Protein AF-A0A2A9ETJ7-F1 (afdb_monomer_lite)

InterPro domains:
  IPR025338 Protein of unknown function DUF4244 [PF14029] (43-90)

Radius of gyration: 30.04 Å; chains: 1; bounding box: 54×40×81 Å

Structure (mmCIF, N/CA/C/O backbone):
data_AF-A0A2A9ETJ7-F1
#
_entry.id   AF-A0A2A9ETJ7-F1
#
loop_
_atom_site.group_PDB
_atom_site.id
_atom_site.type_symbol
_atom_site.label_atom_id
_atom_site.label_alt_id
_atom_site.label_comp_id
_atom_site.label_asym_id
_atom_site.label_entity_id
_atom_site.label_seq_id
_atom_site.pdbx_PDB_ins_code
_atom_site.Cartn_x
_atom_site.Cartn_y
_atom_site.Cartn_z
_atom_site.occupancy
_atom_site.B_iso_or_equiv
_atom_site.auth_seq_id
_atom_site.auth_comp_id
_atom_site.auth_asym_id
_atom_site.auth_atom_id
_atom_site.pdbx_PDB_model_num
ATOM 1 N N . MET A 1 1 ? 40.880 22.667 0.468 1.00 48.41 1 MET A N 1
ATOM 2 C CA . MET A 1 1 ? 39.931 23.781 0.255 1.00 48.41 1 MET A CA 1
ATOM 3 C C . MET A 1 1 ? 39.432 23.692 -1.179 1.00 48.41 1 MET A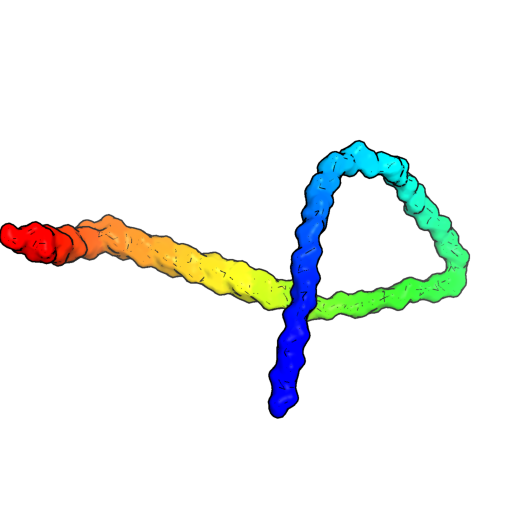 C 1
ATOM 5 O O . MET A 1 1 ? 40.178 24.054 -2.076 1.00 48.41 1 MET A O 1
ATOM 9 N N . HIS A 1 2 ? 38.245 23.125 -1.413 1.00 38.28 2 HIS A N 1
ATOM 10 C CA . HIS A 1 2 ? 37.628 23.085 -2.744 1.00 38.28 2 HIS A CA 1
ATOM 11 C C . HIS A 1 2 ? 36.512 24.125 -2.811 1.00 38.28 2 HIS A C 1
ATOM 13 O O . HIS A 1 2 ? 35.617 24.133 -1.968 1.00 38.28 2 HIS A O 1
ATOM 19 N N . THR A 1 3 ? 36.607 25.008 -3.801 1.00 47.56 3 THR A N 1
ATOM 20 C CA . THR A 1 3 ? 35.669 26.100 -4.063 1.00 47.56 3 THR A CA 1
ATOM 21 C C . THR A 1 3 ? 34.625 25.612 -5.063 1.00 47.56 3 THR A C 1
ATOM 23 O O . THR A 1 3 ? 34.964 25.282 -6.197 1.00 47.56 3 THR A O 1
ATOM 26 N N . ILE A 1 4 ? 33.358 25.553 -4.652 1.00 54.84 4 ILE A N 1
ATOM 27 C CA . ILE A 1 4 ? 32.231 25.254 -5.543 1.00 54.84 4 ILE A CA 1
ATOM 28 C C . ILE A 1 4 ? 31.815 26.566 -6.219 1.00 54.84 4 ILE A C 1
ATOM 30 O O . ILE A 1 4 ? 31.321 27.480 -5.562 1.00 54.84 4 ILE A O 1
ATOM 34 N N . THR A 1 5 ? 32.046 26.668 -7.528 1.00 59.50 5 THR A N 1
ATOM 35 C CA . THR A 1 5 ? 31.530 27.757 -8.372 1.00 59.50 5 THR A CA 1
ATOM 36 C C . THR A 1 5 ? 30.081 27.446 -8.739 1.00 59.50 5 THR A C 1
ATOM 38 O O . THR A 1 5 ? 29.812 26.463 -9.427 1.00 59.50 5 THR A O 1
ATOM 41 N N . ALA A 1 6 ? 29.144 28.269 -8.267 1.00 54.75 6 ALA A N 1
ATOM 42 C CA . ALA A 1 6 ? 27.739 28.199 -8.650 1.00 54.75 6 ALA A CA 1
ATOM 43 C C . ALA A 1 6 ? 27.576 28.708 -10.090 1.00 54.75 6 ALA A C 1
ATOM 45 O O . ALA A 1 6 ? 27.692 29.906 -10.353 1.00 54.75 6 ALA A O 1
ATOM 46 N N . ALA A 1 7 ? 27.330 27.788 -11.025 1.00 54.12 7 ALA A N 1
ATOM 47 C CA . ALA A 1 7 ? 26.924 28.134 -12.378 1.00 54.12 7 ALA A CA 1
ATOM 48 C C . ALA A 1 7 ? 25.537 28.788 -12.330 1.00 54.12 7 ALA A C 1
ATOM 50 O O . ALA A 1 7 ? 24.571 28.236 -11.802 1.00 54.12 7 ALA A O 1
ATOM 51 N N . ARG A 1 8 ? 25.487 30.010 -12.851 1.00 60.12 8 ARG A N 1
ATOM 52 C CA . ARG A 1 8 ? 24.305 30.844 -13.027 1.00 60.12 8 ARG A CA 1
ATOM 53 C C . ARG A 1 8 ? 23.230 30.093 -13.826 1.00 60.12 8 ARG A C 1
ATOM 55 O O . ARG A 1 8 ? 23.499 29.617 -14.922 1.00 60.12 8 ARG A O 1
ATOM 62 N N . LEU A 1 9 ? 22.024 30.005 -13.266 1.00 52.66 9 LEU A N 1
ATOM 63 C CA . LEU A 1 9 ? 20.830 29.502 -13.941 1.00 52.66 9 LEU A CA 1
ATOM 64 C C . LEU A 1 9 ? 20.216 30.648 -14.754 1.00 52.66 9 LEU A C 1
ATOM 66 O O . LEU A 1 9 ? 19.621 31.554 -14.170 1.00 52.66 9 LEU A O 1
ATOM 70 N N . ASP A 1 10 ? 20.357 30.618 -16.077 1.00 60.25 10 ASP A N 1
ATOM 71 C CA . ASP A 1 10 ? 19.565 31.484 -16.951 1.00 60.25 10 ASP A CA 1
ATOM 72 C C . ASP A 1 10 ? 18.241 30.765 -17.297 1.00 60.25 10 ASP A C 1
ATOM 74 O O . ASP A 1 10 ? 18.264 29.604 -17.717 1.00 60.25 10 ASP A O 1
ATOM 78 N N . PRO A 1 11 ? 17.068 31.398 -17.103 1.00 58.53 11 PRO A N 1
ATOM 79 C CA . PRO A 1 11 ? 15.788 30.804 -17.468 1.00 58.53 11 PRO A CA 1
ATOM 80 C C . PRO A 1 11 ? 15.620 30.770 -18.994 1.00 58.53 11 PRO A C 1
ATOM 82 O O . PRO A 1 11 ? 15.699 31.798 -19.666 1.00 58.53 11 PRO A O 1
ATOM 85 N N . HIS A 1 12 ? 15.356 29.578 -19.534 1.00 46.72 12 HIS A N 1
ATOM 86 C CA . HIS A 1 12 ? 15.037 29.368 -20.946 1.00 46.72 12 HIS A CA 1
ATOM 87 C C . HIS A 1 12 ? 13.646 29.956 -21.262 1.00 46.72 12 HIS A C 1
ATOM 89 O O . HIS A 1 12 ? 12.663 29.519 -20.651 1.00 46.72 12 HIS A O 1
ATOM 95 N N . PRO A 1 13 ? 13.515 30.942 -22.172 1.00 51.12 13 PRO A N 1
ATOM 96 C CA . PRO A 1 13 ? 12.210 31.472 -22.533 1.00 51.12 13 PRO A CA 1
ATOM 97 C C . PRO A 1 13 ? 11.438 30.423 -23.335 1.00 51.12 13 PRO A C 1
ATOM 99 O O . PRO A 1 13 ? 11.894 29.946 -24.374 1.00 51.12 13 PRO A O 1
ATOM 102 N N . ALA A 1 14 ? 10.246 30.083 -22.847 1.00 57.88 14 ALA A N 1
ATOM 103 C CA . ALA A 1 14 ? 9.275 29.284 -23.575 1.00 57.88 14 ALA A CA 1
ATOM 104 C C . ALA A 1 14 ? 8.951 29.964 -24.916 1.00 57.88 14 ALA A C 1
ATOM 106 O O . ALA A 1 14 ? 8.248 30.972 -24.954 1.00 57.88 14 ALA A O 1
ATOM 107 N N . SER A 1 15 ? 9.466 29.413 -26.016 1.00 51.31 15 SER A N 1
ATOM 108 C CA . SER A 1 15 ? 9.058 29.781 -27.370 1.00 51.31 15 SER A CA 1
ATOM 109 C C . SER A 1 15 ? 8.144 28.689 -27.914 1.00 51.31 15 SER A C 1
ATOM 111 O O . SER A 1 15 ? 8.560 27.653 -28.422 1.00 51.31 15 SER A O 1
ATOM 113 N N . HIS A 1 16 ? 6.848 28.932 -27.744 1.00 59.00 16 HIS A N 1
ATOM 114 C CA . HIS A 1 16 ? 5.800 28.277 -28.504 1.00 59.00 16 HIS A CA 1
ATOM 115 C C . HIS A 1 16 ? 5.850 28.843 -29.929 1.00 59.00 16 HIS A C 1
ATOM 117 O O . HIS A 1 16 ? 5.478 29.993 -30.152 1.00 59.00 16 HIS A O 1
ATO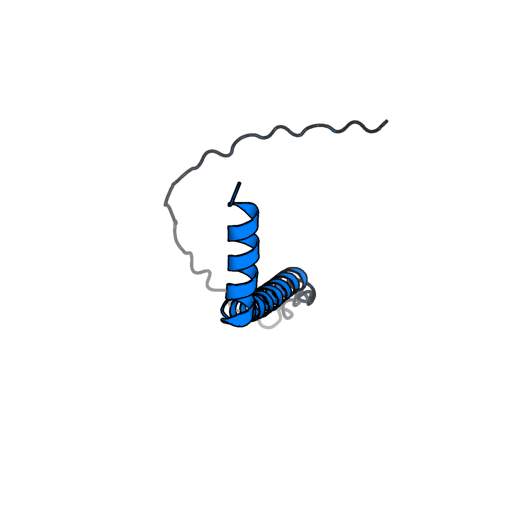M 123 N N . GLY A 1 17 ? 6.364 28.057 -30.871 1.00 41.41 17 GLY A N 1
ATOM 124 C CA . GLY A 1 17 ? 6.445 28.411 -32.283 1.00 41.41 17 GLY A CA 1
ATOM 125 C C . GLY A 1 17 ? 6.350 27.153 -33.128 1.00 41.41 17 GLY A C 1
ATOM 126 O O . GLY A 1 17 ? 7.339 26.457 -33.326 1.00 41.41 17 GLY A O 1
ATOM 127 N N . ALA A 1 18 ? 5.135 26.843 -33.572 1.00 54.81 18 ALA A N 1
ATOM 128 C CA . ALA A 1 18 ? 4.901 25.863 -34.614 1.00 54.81 18 ALA A CA 1
ATOM 129 C C . ALA A 1 18 ? 5.397 26.439 -35.947 1.00 54.81 18 ALA A C 1
ATOM 131 O O . ALA A 1 18 ? 4.763 27.328 -36.506 1.00 54.81 18 ALA A O 1
ATOM 132 N N . ASP A 1 19 ? 6.519 25.921 -36.434 1.00 54.06 19 ASP A N 1
ATOM 133 C CA . ASP A 1 19 ? 6.870 25.907 -37.849 1.00 54.06 19 ASP A CA 1
ATOM 134 C C . ASP A 1 19 ? 7.699 24.639 -38.066 1.00 54.06 19 ASP A C 1
ATOM 136 O O . ASP A 1 19 ? 8.773 24.490 -37.483 1.00 54.06 19 ASP A O 1
ATOM 140 N N . VAL A 1 20 ? 7.151 23.669 -38.797 1.00 55.06 20 VAL A N 1
ATOM 141 C CA . VAL A 1 20 ? 7.882 22.467 -39.221 1.00 55.06 20 VAL A CA 1
ATOM 142 C C . VAL A 1 20 ? 8.098 22.648 -40.721 1.00 55.06 20 VAL A C 1
ATOM 144 O O . VAL A 1 20 ? 7.199 22.325 -41.502 1.00 55.06 20 VAL A O 1
ATOM 147 N N . PRO A 1 21 ? 9.228 23.233 -41.154 1.00 50.38 21 PRO A N 1
ATOM 148 C CA . PRO A 1 21 ? 9.530 23.348 -42.567 1.00 50.38 21 PRO A CA 1
ATOM 149 C C . PRO A 1 21 ? 9.875 21.954 -43.079 1.00 50.38 21 PRO A C 1
ATOM 151 O O . PRO A 1 21 ? 10.703 21.281 -42.473 1.00 50.38 21 PRO A O 1
ATOM 154 N N . GLY A 1 22 ? 9.209 21.543 -44.161 1.00 50.34 22 GLY A N 1
ATOM 155 C CA . GLY A 1 22 ? 9.605 20.459 -45.062 1.00 50.34 22 GLY A CA 1
ATOM 156 C C . GLY A 1 22 ? 10.217 19.231 -44.395 1.00 50.34 22 GLY A C 1
ATOM 157 O O . GLY A 1 22 ? 11.417 19.179 -44.153 1.00 50.34 22 GLY A O 1
ATOM 158 N N . ALA A 1 23 ? 9.414 18.186 -44.185 1.00 58.00 23 ALA A N 1
ATOM 159 C CA . ALA A 1 23 ? 9.967 16.846 -44.061 1.00 58.00 23 ALA A CA 1
ATOM 160 C C . ALA A 1 23 ? 10.602 16.477 -45.411 1.00 58.00 23 ALA A C 1
ATOM 162 O O . ALA A 1 23 ? 9.959 15.867 -46.266 1.00 58.00 23 ALA A O 1
ATOM 163 N N . ASP A 1 24 ? 11.844 16.908 -45.618 1.00 57.34 24 ASP A N 1
ATOM 164 C CA . ASP A 1 24 ? 12.693 16.424 -46.686 1.00 57.34 24 ASP A CA 1
ATOM 165 C C . ASP A 1 24 ? 12.837 14.926 -46.444 1.00 57.34 24 ASP A C 1
ATOM 167 O O . ASP A 1 24 ? 13.575 14.468 -45.568 1.00 57.34 24 ASP A O 1
ATOM 171 N N . VAL A 1 25 ? 12.049 14.140 -47.176 1.00 61.53 25 VAL A N 1
ATOM 172 C CA . VAL A 1 25 ? 12.259 12.704 -47.273 1.00 61.53 25 VAL A CA 1
ATOM 173 C C . VAL A 1 25 ? 13.615 12.552 -47.944 1.00 61.53 25 VAL A C 1
ATOM 175 O O . VAL A 1 25 ? 13.732 12.615 -49.166 1.00 61.53 25 VAL A O 1
ATOM 178 N N . VAL A 1 26 ? 14.655 12.404 -47.127 1.00 66.31 26 VAL A N 1
ATOM 179 C CA . VAL A 1 26 ? 15.970 11.965 -47.575 1.00 66.31 26 VAL A CA 1
ATOM 180 C C . VAL A 1 26 ? 15.764 10.567 -48.136 1.00 66.31 26 VAL A C 1
ATOM 182 O O . VAL A 1 26 ? 15.687 9.589 -47.395 1.00 66.31 26 VAL A O 1
ATOM 185 N N . VAL A 1 27 ? 15.599 10.477 -49.454 1.00 69.75 27 VAL A N 1
ATOM 186 C CA . VAL A 1 27 ? 15.707 9.211 -50.172 1.00 69.75 27 VAL A CA 1
ATOM 187 C C . VAL A 1 27 ? 17.193 8.860 -50.137 1.00 69.75 27 VAL A C 1
ATOM 189 O O . VAL A 1 27 ? 17.982 9.597 -50.732 1.00 69.75 27 VAL A O 1
ATOM 192 N N . PRO A 1 28 ? 17.615 7.806 -49.417 1.00 72.38 28 PRO A N 1
ATOM 193 C CA . PRO A 1 28 ? 19.013 7.413 -49.434 1.00 72.38 28 PRO A CA 1
ATOM 194 C C . PRO A 1 28 ? 19.374 6.992 -50.860 1.00 72.38 28 PRO A C 1
ATOM 196 O O . PRO A 1 28 ? 18.711 6.136 -51.450 1.00 72.38 28 PRO A O 1
ATOM 199 N N . GLU A 1 29 ? 20.406 7.618 -51.424 1.00 70.06 29 GLU A N 1
ATOM 200 C CA . GLU A 1 29 ? 21.008 7.163 -52.673 1.00 70.06 29 GLU A CA 1
ATOM 201 C C . GLU A 1 29 ? 21.445 5.697 -52.488 1.00 70.06 29 GLU A C 1
ATOM 203 O O . GLU A 1 29 ? 22.054 5.374 -51.460 1.00 70.06 29 GLU A O 1
ATOM 208 N N . PRO A 1 30 ? 21.103 4.779 -53.413 1.00 71.19 30 PRO A N 1
ATOM 209 C CA . PRO A 1 30 ? 21.537 3.395 -53.300 1.00 71.19 30 PRO A CA 1
ATOM 210 C C . PRO A 1 30 ? 23.073 3.359 -53.285 1.00 71.19 30 PRO A C 1
ATOM 212 O O . PRO A 1 30 ? 23.697 3.947 -54.170 1.00 71.19 30 PRO A O 1
ATOM 215 N N . PRO A 1 31 ? 23.698 2.699 -52.293 1.00 67.50 31 PRO A N 1
ATOM 216 C CA . PRO A 1 31 ? 25.145 2.709 -52.167 1.00 67.50 31 PRO A CA 1
ATOM 217 C C . PRO A 1 31 ? 25.786 2.049 -53.388 1.00 67.50 31 PRO A C 1
ATOM 219 O O . PRO A 1 31 ? 25.287 1.043 -53.904 1.00 67.50 31 PRO A O 1
ATOM 222 N N . ALA A 1 32 ? 26.914 2.609 -53.823 1.00 69.19 32 ALA A N 1
ATOM 223 C CA . ALA A 1 32 ? 27.779 1.970 -54.802 1.00 69.19 32 ALA A CA 1
ATOM 224 C C . ALA A 1 32 ? 28.090 0.517 -54.361 1.00 69.19 32 ALA A C 1
ATOM 226 O O . ALA A 1 32 ? 28.239 0.268 -53.159 1.00 69.19 32 ALA A O 1
ATOM 227 N N . PRO A 1 33 ? 28.155 -0.453 -55.297 1.00 65.69 33 PRO A N 1
ATOM 228 C CA . PRO A 1 33 ? 28.195 -1.896 -55.009 1.00 65.69 33 PRO A CA 1
ATOM 229 C C . PRO A 1 33 ? 29.457 -2.414 -54.281 1.00 65.69 33 PRO A C 1
ATOM 231 O O . PRO A 1 33 ? 29.651 -3.622 -54.168 1.00 65.69 33 PRO A O 1
ATOM 234 N N . ASP A 1 34 ? 30.296 -1.529 -53.757 1.00 65.31 34 ASP A N 1
ATOM 235 C CA . ASP A 1 34 ? 31.549 -1.789 -53.050 1.00 65.31 34 ASP A CA 1
ATOM 236 C C . ASP A 1 34 ? 31.689 -1.017 -51.719 1.00 65.31 34 ASP A C 1
ATOM 238 O O . ASP A 1 34 ? 32.701 -1.154 -51.027 1.00 65.31 34 ASP A O 1
ATOM 242 N N . ALA A 1 35 ? 30.665 -0.265 -51.293 1.00 63.00 35 ALA A N 1
ATOM 243 C CA . ALA A 1 35 ? 30.647 0.378 -49.981 1.00 63.00 35 ALA A CA 1
ATOM 244 C C . ALA A 1 35 ? 30.461 -0.676 -48.874 1.00 63.00 35 ALA A C 1
ATOM 246 O O . ALA A 1 35 ? 29.370 -1.212 -48.667 1.00 63.00 35 ALA A O 1
ATOM 247 N N . ALA A 1 36 ? 31.559 -0.990 -48.183 1.00 66.19 36 ALA A N 1
ATOM 248 C CA . ALA A 1 36 ? 31.599 -1.860 -47.014 1.00 66.19 36 ALA A CA 1
ATOM 249 C C . ALA A 1 36 ? 30.416 -1.587 -46.068 1.00 66.19 36 ALA A C 1
ATOM 251 O O . ALA A 1 36 ? 30.104 -0.434 -45.765 1.00 66.19 36 ALA A O 1
ATOM 252 N N . ALA A 1 37 ? 29.752 -2.662 -45.631 1.00 69.44 37 ALA A N 1
ATOM 253 C CA . ALA A 1 37 ? 28.583 -2.605 -44.760 1.00 69.44 37 ALA A CA 1
ATOM 254 C C . ALA A 1 37 ? 28.810 -1.635 -43.582 1.00 69.44 37 ALA A C 1
ATOM 256 O O . ALA A 1 37 ? 29.888 -1.678 -42.985 1.00 69.44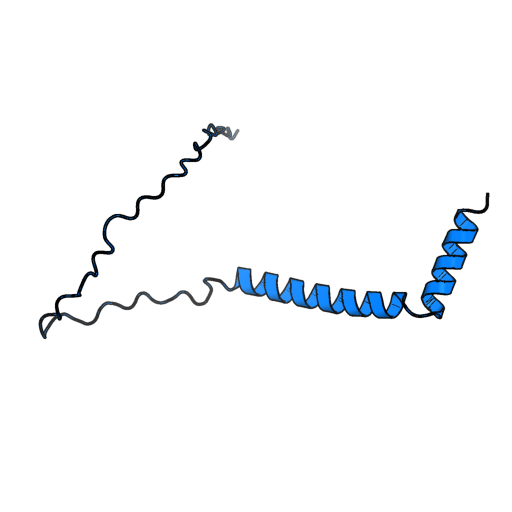 37 ALA A O 1
ATOM 257 N N . PRO A 1 38 ? 27.829 -0.778 -43.232 1.00 67.44 38 PRO A N 1
ATOM 258 C CA . PRO A 1 38 ? 27.991 0.169 -42.138 1.00 67.44 38 PRO A CA 1
ATOM 259 C C . PRO A 1 38 ? 28.341 -0.586 -40.856 1.00 67.44 38 PRO A C 1
ATOM 261 O O . PRO A 1 38 ? 27.653 -1.544 -40.486 1.00 67.44 38 PRO A O 1
ATOM 264 N N . ASP A 1 39 ? 29.424 -0.152 -40.211 1.00 72.25 39 ASP A N 1
ATOM 265 C CA . ASP A 1 39 ? 29.871 -0.658 -38.919 1.00 72.25 39 ASP A CA 1
ATOM 266 C C . ASP A 1 39 ? 28.722 -0.495 -37.919 1.00 72.25 39 ASP A C 1
ATOM 268 O O . ASP A 1 39 ? 28.285 0.616 -37.600 1.00 72.25 39 ASP A O 1
ATOM 272 N N . ARG A 1 40 ? 28.121 -1.618 -37.524 1.00 75.38 40 ARG A N 1
ATOM 273 C CA . ARG A 1 40 ? 26.960 -1.612 -36.638 1.00 75.38 40 ARG A CA 1
ATOM 274 C C . ARG A 1 40 ? 27.475 -1.279 -35.250 1.00 75.38 40 ARG A C 1
ATOM 276 O O . ARG A 1 40 ? 28.047 -2.150 -34.603 1.00 75.38 40 ARG A O 1
ATOM 283 N N . VAL A 1 41 ? 27.257 -0.042 -34.802 1.00 76.12 41 VAL A N 1
ATOM 284 C CA . VAL A 1 41 ? 27.527 0.367 -33.418 1.00 76.12 41 VAL A CA 1
ATOM 285 C C . VAL A 1 41 ? 26.879 -0.667 -32.487 1.00 76.12 41 VAL A C 1
ATOM 287 O O . VAL A 1 41 ? 25.656 -0.837 -32.549 1.00 76.12 41 VAL A O 1
ATOM 290 N N . PRO A 1 42 ? 27.660 -1.402 -31.674 1.00 73.94 42 PRO A N 1
ATOM 291 C CA . PRO A 1 42 ? 27.107 -2.372 -30.743 1.00 73.94 42 PRO A CA 1
ATOM 292 C C . PRO A 1 42 ? 26.150 -1.653 -29.792 1.00 73.94 42 PRO A C 1
ATOM 294 O O . PRO A 1 42 ? 26.535 -0.678 -29.148 1.00 73.94 42 PRO A O 1
ATOM 297 N N . LEU A 1 43 ? 24.894 -2.098 -29.732 1.00 75.12 43 LEU A N 1
ATOM 298 C CA . LEU A 1 43 ? 23.956 -1.584 -28.741 1.00 75.12 43 LEU A CA 1
ATOM 299 C C . LEU A 1 43 ? 24.401 -2.098 -27.375 1.00 75.12 43 LEU A C 1
ATOM 301 O O . LEU A 1 43 ? 24.500 -3.309 -27.188 1.00 75.12 43 LEU A O 1
ATOM 305 N N . ASP A 1 44 ? 24.695 -1.178 -26.459 1.00 79.88 44 ASP A N 1
ATOM 306 C CA . ASP A 1 44 ? 25.031 -1.499 -25.075 1.00 79.88 44 ASP A CA 1
ATOM 307 C C . ASP A 1 44 ? 23.792 -2.120 -24.398 1.00 79.88 44 ASP A C 1
ATOM 309 O O . ASP A 1 44 ? 22.786 -1.421 -24.230 1.00 79.88 44 ASP A O 1
ATOM 313 N N . PRO A 1 45 ? 23.809 -3.422 -24.060 1.00 72.12 45 PRO A N 1
ATOM 314 C CA . PRO A 1 45 ? 22.653 -4.110 -23.490 1.00 72.12 45 PRO A CA 1
ATOM 315 C C . PRO A 1 45 ? 22.280 -3.595 -22.092 1.00 72.12 45 PRO A C 1
ATOM 317 O O . PRO A 1 45 ? 21.139 -3.766 -21.663 1.00 72.12 45 PRO A O 1
ATOM 320 N N . GLU A 1 46 ? 23.194 -2.907 -21.408 1.00 73.19 46 GLU A N 1
ATOM 321 C CA . GLU A 1 46 ? 22.931 -2.233 -20.139 1.00 73.19 46 GLU A CA 1
ATOM 322 C C . GLU A 1 46 ? 22.249 -0.864 -20.326 1.00 73.19 46 GLU A C 1
ATOM 324 O O . GLU A 1 46 ? 21.725 -0.291 -19.360 1.00 73.19 46 GLU A O 1
ATOM 329 N N . SER A 1 47 ? 22.180 -0.342 -21.557 1.00 71.06 47 SER A N 1
ATOM 330 C CA . SER A 1 47 ? 21.471 0.900 -21.870 1.00 71.06 47 SER A CA 1
ATOM 331 C C . SER A 1 47 ? 19.962 0.722 -21.665 1.00 71.06 47 SER A C 1
ATOM 333 O O . SER A 1 47 ? 19.249 0.169 -22.499 1.00 71.06 47 SER A O 1
ATOM 335 N N . GLY A 1 48 ? 19.469 1.176 -20.509 1.00 72.56 48 GLY A N 1
ATOM 336 C CA . GLY A 1 48 ? 18.057 1.095 -20.109 1.00 72.56 48 GLY A CA 1
ATOM 337 C C . GLY A 1 48 ? 17.747 0.061 -19.023 1.00 72.56 48 GLY A C 1
ATOM 338 O O . GLY A 1 48 ? 16.622 0.047 -18.515 1.00 72.56 48 GLY A O 1
ATOM 339 N N . LEU A 1 49 ? 18.728 -0.746 -18.597 1.00 79.62 49 LEU A N 1
ATOM 340 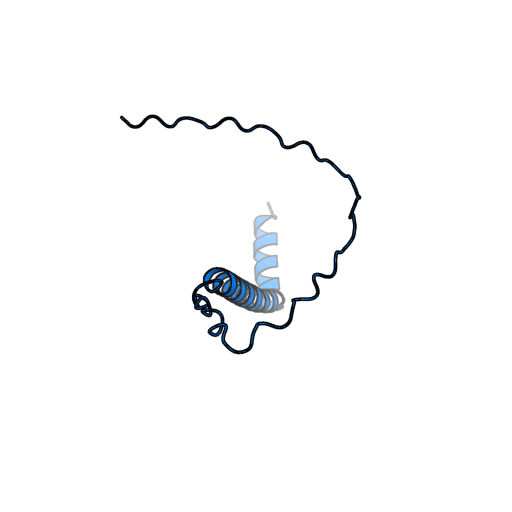C CA . LEU A 1 49 ? 18.532 -1.752 -17.546 1.00 79.62 49 LEU A CA 1
ATOM 341 C C . LEU A 1 49 ? 18.090 -1.115 -16.219 1.00 79.62 49 LEU A C 1
ATOM 343 O O . LEU A 1 49 ? 17.143 -1.583 -15.590 1.00 79.62 49 LEU A O 1
ATOM 347 N N . ALA A 1 50 ? 18.701 0.016 -15.848 1.00 81.31 50 ALA A N 1
ATOM 348 C CA . ALA A 1 50 ? 18.354 0.744 -14.628 1.00 81.31 50 ALA A CA 1
ATOM 349 C C . ALA A 1 50 ? 16.895 1.241 -14.638 1.00 81.31 50 ALA A C 1
ATOM 351 O O . ALA A 1 50 ? 16.180 1.107 -13.650 1.00 81.31 50 ALA A O 1
ATOM 352 N N . THR A 1 51 ? 16.402 1.777 -15.762 1.00 87.19 51 THR A N 1
ATOM 353 C CA . THR A 1 51 ? 15.009 2.248 -15.870 1.00 87.19 51 THR A CA 1
ATOM 354 C C . THR A 1 51 ? 14.010 1.090 -15.790 1.00 87.19 51 THR A C 1
ATOM 356 O O . THR A 1 51 ? 12.954 1.235 -15.169 1.00 87.19 51 THR A O 1
ATOM 359 N N . ALA A 1 52 ? 14.346 -0.069 -16.366 1.00 92.38 52 ALA A N 1
ATOM 360 C CA . ALA A 1 52 ? 13.526 -1.275 -16.274 1.00 92.38 52 ALA A CA 1
ATOM 361 C C . ALA A 1 52 ? 13.476 -1.834 -14.843 1.00 92.38 52 ALA A C 1
ATOM 363 O O . ALA A 1 52 ? 12.407 -2.214 -14.366 1.00 92.38 52 ALA A O 1
ATOM 364 N N . GLU A 1 53 ? 14.602 -1.831 -14.131 1.00 88.75 53 GLU A N 1
ATOM 365 C CA . GLU A 1 53 ? 14.690 -2.303 -12.749 1.00 88.75 53 GLU A CA 1
ATOM 366 C C . GLU A 1 53 ? 13.767 -1.509 -11.818 1.00 88.75 53 GLU A C 1
ATOM 368 O O . GLU A 1 53 ? 12.945 -2.095 -11.108 1.00 88.75 53 GLU A O 1
ATOM 373 N N . TYR A 1 54 ? 13.824 -0.173 -11.874 1.00 89.81 54 TYR A N 1
ATOM 374 C CA . TYR A 1 54 ? 12.946 0.674 -11.063 1.00 89.81 54 TYR A CA 1
ATOM 375 C C . TYR A 1 54 ? 11.468 0.470 -11.403 1.00 89.81 54 TYR A C 1
ATOM 377 O O . TYR A 1 54 ? 10.622 0.471 -10.502 1.00 89.81 54 TYR A O 1
ATOM 385 N N . ALA A 1 55 ? 11.140 0.267 -12.682 1.00 95.12 55 ALA A N 1
ATOM 386 C CA . ALA A 1 55 ? 9.770 -0.007 -13.101 1.00 95.12 55 ALA A CA 1
ATOM 387 C C . ALA A 1 55 ? 9.254 -1.322 -12.494 1.00 95.12 55 ALA A C 1
ATOM 389 O O . ALA A 1 55 ? 8.174 -1.346 -11.901 1.00 95.12 55 ALA A O 1
ATOM 390 N N . ILE A 1 56 ? 10.046 -2.395 -12.562 1.00 94.75 56 ILE A N 1
ATOM 391 C CA . ILE A 1 56 ? 9.688 -3.702 -11.994 1.00 94.75 56 ILE A CA 1
ATOM 392 C C . ILE A 1 56 ? 9.575 -3.619 -10.469 1.00 94.75 56 ILE A C 1
ATOM 394 O O . ILE A 1 56 ? 8.591 -4.099 -9.906 1.00 94.75 56 ILE A O 1
ATOM 398 N N . ALA A 1 57 ? 10.528 -2.967 -9.797 1.00 96.06 57 ALA A N 1
ATOM 399 C CA . ALA A 1 57 ? 10.502 -2.784 -8.348 1.00 96.06 57 ALA A CA 1
ATOM 400 C C . ALA A 1 57 ? 9.248 -2.022 -7.892 1.00 96.06 57 ALA A C 1
ATOM 402 O O . ALA A 1 57 ? 8.598 -2.409 -6.919 1.00 96.06 57 ALA A O 1
ATOM 403 N N . THR A 1 58 ? 8.860 -0.982 -8.633 1.00 96.56 58 THR A N 1
ATOM 404 C CA . THR A 1 58 ? 7.647 -0.206 -8.348 1.00 96.56 58 THR A CA 1
ATOM 405 C C . THR A 1 58 ? 6.394 -1.055 -8.535 1.00 96.56 58 THR A C 1
ATOM 407 O O . THR A 1 58 ? 5.533 -1.070 -7.658 1.00 96.56 58 THR A O 1
ATOM 410 N N . ILE A 1 59 ? 6.292 -1.810 -9.633 1.00 98.00 59 ILE A N 1
ATOM 411 C CA . ILE A 1 59 ? 5.148 -2.700 -9.887 1.00 98.00 59 ILE A CA 1
ATOM 412 C C . ILE A 1 59 ? 5.041 -3.770 -8.794 1.00 98.00 59 ILE A C 1
ATOM 414 O O . ILE A 1 59 ? 3.948 -4.018 -8.284 1.00 98.00 59 ILE A O 1
ATOM 418 N N . ALA A 1 60 ? 6.162 -4.365 -8.386 1.00 97.88 60 ALA A N 1
ATOM 419 C CA . ALA A 1 60 ? 6.195 -5.343 -7.304 1.00 97.88 60 ALA A CA 1
ATOM 420 C C . ALA A 1 60 ? 5.717 -4.736 -5.973 1.00 97.88 60 ALA A C 1
ATOM 422 O O . ALA A 1 60 ? 4.871 -5.320 -5.292 1.00 97.88 60 ALA A O 1
ATOM 423 N N . ALA A 1 61 ? 6.195 -3.537 -5.627 1.00 97.81 61 ALA A N 1
ATOM 424 C CA . ALA A 1 61 ? 5.778 -2.822 -4.423 1.00 97.81 61 ALA A CA 1
ATOM 425 C C . ALA A 1 61 ? 4.283 -2.459 -4.447 1.00 97.81 61 ALA A C 1
ATOM 427 O O . ALA A 1 61 ? 3.586 -2.646 -3.450 1.00 97.81 61 ALA A O 1
ATOM 428 N N . VAL A 1 62 ? 3.766 -1.996 -5.588 1.00 98.25 62 VAL A N 1
ATOM 429 C CA . VAL A 1 62 ? 2.337 -1.690 -5.768 1.00 98.25 62 VAL A CA 1
ATOM 430 C C . VAL A 1 62 ? 1.485 -2.955 -5.638 1.00 98.25 62 VAL A C 1
ATOM 432 O O . VAL A 1 62 ? 0.449 -2.928 -4.973 1.00 98.25 62 VAL A O 1
ATOM 435 N N . GLY A 1 63 ? 1.932 -4.084 -6.194 1.00 98.44 63 GLY A N 1
ATOM 43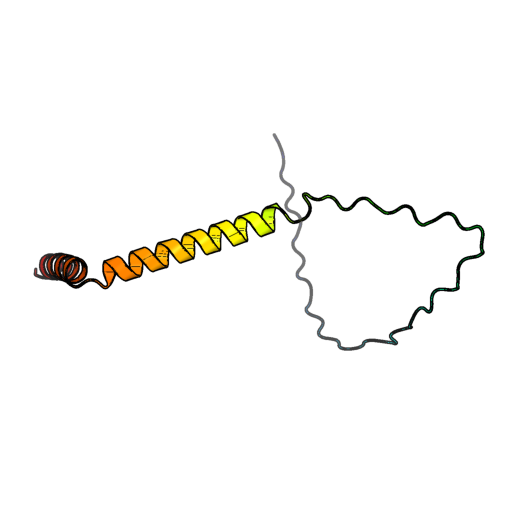6 C CA . GLY A 1 63 ? 1.272 -5.379 -6.017 1.00 98.44 63 GLY A CA 1
ATOM 437 C C . GLY A 1 63 ? 1.201 -5.800 -4.547 1.00 98.44 63 GLY A C 1
ATOM 438 O O . GLY A 1 63 ? 0.136 -6.179 -4.058 1.00 98.44 63 GLY A O 1
ATOM 439 N N . PHE A 1 64 ? 2.305 -5.654 -3.810 1.00 98.38 64 PHE A N 1
ATOM 440 C CA . PHE A 1 64 ? 2.342 -5.914 -2.370 1.00 98.38 64 PHE A CA 1
ATOM 441 C C . PHE A 1 64 ? 1.414 -4.979 -1.580 1.00 98.38 64 PHE A C 1
ATOM 443 O O . PHE A 1 64 ? 0.666 -5.439 -0.717 1.00 98.38 64 PHE A O 1
ATOM 450 N N . ALA A 1 65 ? 1.382 -3.686 -1.910 1.00 98.38 65 ALA A N 1
ATOM 451 C CA . ALA A 1 65 ? 0.443 -2.740 -1.311 1.00 98.38 65 ALA A CA 1
ATOM 452 C C . ALA A 1 65 ? -1.020 -3.151 -1.557 1.00 98.38 65 ALA A C 1
ATOM 454 O O . ALA A 1 65 ? -1.848 -3.045 -0.654 1.00 98.38 65 ALA A O 1
ATOM 455 N N . GLY A 1 66 ? -1.331 -3.703 -2.734 1.00 98.50 66 GLY A N 1
ATOM 456 C CA . GLY A 1 66 ? -2.634 -4.304 -3.026 1.00 98.50 66 GLY A CA 1
ATOM 457 C C . GLY A 1 66 ? -3.011 -5.428 -2.053 1.00 98.50 66 GLY A C 1
ATOM 458 O O . GLY A 1 66 ? -4.142 -5.464 -1.562 1.00 98.50 66 GLY A O 1
ATOM 459 N N . LEU A 1 67 ? -2.061 -6.304 -1.705 1.00 98.38 67 LEU A N 1
ATOM 460 C CA . LEU A 1 67 ? -2.274 -7.352 -0.699 1.00 98.38 67 LEU A CA 1
ATOM 461 C C . LEU A 1 67 ? -2.525 -6.761 0.693 1.00 98.38 67 LEU A C 1
ATOM 463 O O . LEU A 1 67 ? -3.450 -7.192 1.379 1.00 98.38 67 LEU A O 1
ATOM 467 N N . LEU A 1 68 ? -1.759 -5.743 1.100 1.00 98.25 68 LEU A N 1
ATOM 468 C CA . LEU A 1 68 ? -1.983 -5.056 2.377 1.00 98.25 68 LEU A CA 1
ATOM 469 C C . LEU A 1 68 ? -3.368 -4.405 2.433 1.00 98.25 68 LEU A C 1
ATOM 471 O O . LEU A 1 68 ? -4.055 -4.516 3.444 1.00 98.25 68 LEU A O 1
ATOM 475 N N . ILE A 1 69 ? -3.822 -3.787 1.340 1.00 98.25 69 ILE A N 1
ATOM 476 C CA . ILE A 1 69 ? -5.175 -3.227 1.240 1.00 98.25 69 ILE A CA 1
ATOM 477 C C . ILE A 1 69 ? -6.225 -4.324 1.441 1.00 98.25 69 ILE A C 1
ATOM 479 O O . ILE A 1 69 ? -7.200 -4.106 2.158 1.00 98.25 69 ILE A O 1
ATOM 483 N N . LEU A 1 70 ? -6.040 -5.508 0.853 1.00 98.38 70 LEU A N 1
ATOM 484 C CA . LEU A 1 70 ? -6.957 -6.630 1.055 1.00 98.38 70 LEU A CA 1
ATOM 485 C C . LEU A 1 70 ? -7.003 -7.073 2.525 1.00 98.38 70 LEU A C 1
ATOM 487 O O . LEU A 1 70 ? -8.090 -7.288 3.059 1.00 98.38 70 LEU A O 1
ATOM 491 N N . VAL A 1 71 ? -5.849 -7.144 3.192 1.00 98.19 71 VAL A N 1
ATOM 492 C CA . VAL A 1 71 ? -5.761 -7.450 4.630 1.00 98.19 71 VAL A CA 1
ATOM 493 C C . VAL A 1 71 ? -6.494 -6.392 5.459 1.00 98.19 71 VAL A C 1
ATOM 495 O O . VAL A 1 71 ? -7.319 -6.741 6.303 1.00 98.19 71 VAL A O 1
ATOM 498 N N . LEU A 1 72 ? -6.265 -5.105 5.184 1.00 97.88 72 LEU A N 1
ATOM 499 C CA . LEU A 1 72 ? -6.917 -3.984 5.874 1.00 97.88 72 LEU A CA 1
ATOM 500 C C . LEU A 1 72 ? -8.433 -3.948 5.650 1.00 97.88 72 LEU A C 1
ATOM 502 O O . LEU A 1 72 ? -9.179 -3.488 6.509 1.00 97.88 72 LEU A O 1
ATOM 506 N N . LYS A 1 73 ? -8.904 -4.436 4.499 1.00 97.38 73 LYS A N 1
ATOM 507 C CA . LYS A 1 73 ? -10.334 -4.516 4.183 1.00 97.38 73 LYS A CA 1
ATOM 508 C C . LYS A 1 73 ? -11.063 -5.617 4.952 1.00 97.38 73 LYS A C 1
ATOM 510 O O . LYS A 1 73 ? -12.291 -5.571 4.952 1.00 97.38 73 LYS A O 1
ATOM 515 N N . SER A 1 74 ? -10.352 -6.563 5.570 1.00 98.19 74 SER A N 1
ATOM 516 C CA . SER A 1 74 ? -10.964 -7.631 6.366 1.00 98.19 74 SER A CA 1
ATOM 517 C C . SER A 1 74 ? -11.662 -7.089 7.615 1.00 98.19 74 SER A C 1
ATOM 519 O O . SER A 1 74 ? -11.191 -6.135 8.236 1.00 98.19 74 SER A O 1
ATOM 521 N N . ASP A 1 75 ? -12.765 -7.726 8.006 1.00 98.00 75 ASP A N 1
ATOM 522 C CA . ASP A 1 75 ? -13.566 -7.290 9.156 1.00 98.00 75 ASP A CA 1
ATOM 523 C C . ASP A 1 75 ? -12.776 -7.365 10.466 1.00 98.00 75 ASP A C 1
ATOM 525 O O . ASP A 1 75 ? -12.844 -6.453 11.287 1.00 98.00 75 ASP A O 1
ATOM 529 N N . THR A 1 76 ? -11.950 -8.403 10.630 1.00 98.12 76 THR A N 1
ATOM 530 C CA . THR A 1 76 ? -11.083 -8.566 11.804 1.00 98.12 76 THR A CA 1
ATOM 531 C C . THR A 1 76 ? -10.115 -7.395 11.957 1.00 98.12 76 THR A C 1
ATOM 533 O O . THR A 1 76 ? -10.047 -6.787 13.022 1.00 98.12 76 THR A O 1
ATOM 536 N N . VAL A 1 77 ? -9.360 -7.058 10.905 1.00 98.19 77 VAL A N 1
ATOM 537 C CA . VAL A 1 77 ? -8.350 -5.989 10.981 1.00 98.19 77 VAL A CA 1
ATOM 538 C C . VAL A 1 77 ? -9.019 -4.626 11.102 1.00 98.19 77 VAL A C 1
ATOM 540 O O . VAL A 1 77 ? -8.584 -3.802 11.904 1.00 98.19 77 VAL A O 1
ATOM 543 N N . ARG A 1 78 ? -10.107 -4.402 10.361 1.00 98.06 78 ARG A N 1
ATOM 544 C CA . ARG A 1 78 ? -10.897 -3.176 10.461 1.00 98.06 78 ARG A CA 1
ATOM 545 C C . ARG A 1 78 ? -11.413 -2.954 11.881 1.00 98.06 78 ARG A C 1
ATOM 547 O O . ARG A 1 78 ? -11.190 -1.878 12.421 1.00 98.06 78 ARG A O 1
ATOM 554 N N . GLY A 1 79 ? -12.030 -3.959 12.501 1.00 98.12 79 GLY A N 1
ATOM 555 C CA . GLY A 1 79 ? -12.560 -3.845 13.861 1.00 98.12 79 GLY A CA 1
ATOM 556 C C . GLY A 1 79 ? -11.474 -3.560 14.903 1.00 98.12 79 GLY A C 1
ATOM 557 O O . GLY A 1 79 ? -11.677 -2.748 15.804 1.00 98.12 79 GLY A O 1
ATOM 558 N N . LEU A 1 80 ? -10.287 -4.162 14.752 1.00 98.25 80 LEU A N 1
ATOM 559 C CA . LEU A 1 80 ? -9.133 -3.853 15.604 1.00 98.25 80 LEU A CA 1
ATOM 560 C C . LEU A 1 80 ? -8.706 -2.385 15.472 1.00 98.25 80 LEU A C 1
ATOM 562 O O . LEU A 1 80 ? -8.485 -1.716 16.481 1.00 98.25 80 LEU A O 1
ATOM 566 N N . LEU A 1 81 ? -8.610 -1.873 14.242 1.00 97.62 81 LEU A N 1
ATOM 567 C CA . LEU A 1 81 ? -8.248 -0.477 13.990 1.00 97.62 81 LEU A CA 1
ATOM 568 C C . LEU A 1 81 ? -9.313 0.490 14.513 1.00 97.62 81 LEU A C 1
ATOM 570 O O . LEU A 1 81 ? -8.965 1.469 15.168 1.00 97.62 81 LEU A O 1
ATOM 574 N N . GLU A 1 82 ? -10.593 0.203 14.277 1.00 97.81 82 GLU A N 1
ATOM 575 C CA . GLU A 1 82 ? -11.717 0.988 14.800 1.00 97.81 82 GLU A CA 1
ATOM 576 C C . GLU A 1 82 ? -11.670 1.063 16.329 1.00 97.81 82 GLU A C 1
ATOM 578 O O . GLU A 1 82 ? -11.744 2.158 16.882 1.00 97.81 82 GLU A O 1
ATOM 583 N N . SER A 1 83 ? -11.438 -0.062 17.015 1.00 97.81 83 SER A N 1
ATOM 584 C CA . SER A 1 83 ? -11.298 -0.082 18.474 1.00 97.81 83 SER A CA 1
ATOM 585 C C . SER A 1 83 ? -10.153 0.807 18.955 1.00 97.81 83 SER A C 1
ATOM 587 O O . SER A 1 83 ? -10.346 1.580 19.890 1.00 97.81 83 SER A O 1
ATOM 589 N N . ILE A 1 84 ? -8.972 0.716 18.334 1.00 97.56 84 ILE A N 1
ATOM 590 C CA . ILE A 1 84 ? -7.811 1.536 18.713 1.00 97.56 84 ILE A CA 1
ATOM 591 C C . ILE A 1 84 ? -8.124 3.022 18.514 1.00 97.56 84 ILE A C 1
ATOM 593 O O . ILE A 1 84 ? -7.850 3.830 19.400 1.00 97.56 84 ILE A O 1
ATOM 597 N N . ILE A 1 85 ? -8.720 3.383 17.374 1.00 97.19 85 ILE A N 1
ATOM 598 C CA . ILE A 1 85 ? -9.064 4.770 17.046 1.00 97.19 85 ILE A CA 1
ATOM 599 C C . ILE A 1 85 ? -10.101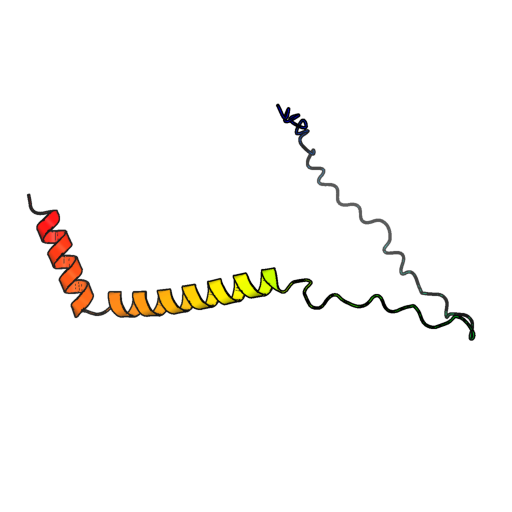 5.311 18.035 1.00 97.19 85 ILE A C 1
ATOM 601 O O . ILE A 1 85 ? -9.893 6.378 18.605 1.00 97.19 85 ILE A O 1
ATOM 605 N N . THR A 1 86 ? -11.189 4.584 18.294 1.00 97.62 86 THR A N 1
ATOM 606 C CA . THR A 1 86 ? -12.220 5.014 19.248 1.00 97.62 86 THR A CA 1
ATOM 607 C C . THR A 1 86 ? -11.658 5.160 20.659 1.00 97.62 86 THR A C 1
ATOM 609 O O . THR A 1 86 ? -11.934 6.163 21.311 1.00 97.62 86 THR A O 1
ATOM 612 N N . SER A 1 87 ? -10.831 4.219 21.124 1.00 97.12 87 SER A N 1
ATOM 613 C CA . SER A 1 87 ? -10.171 4.336 22.428 1.00 97.12 87 SER A CA 1
ATOM 614 C C . SER A 1 87 ? -9.228 5.538 22.504 1.00 97.12 87 SER A C 1
ATOM 616 O O . SER A 1 87 ? -9.176 6.190 23.539 1.00 97.12 87 SER A O 1
ATOM 618 N N . ALA A 1 88 ? -8.509 5.860 21.426 1.00 96.88 88 ALA A N 1
ATOM 619 C CA . ALA A 1 88 ? -7.610 7.014 21.386 1.00 96.88 88 ALA A CA 1
ATOM 620 C C . ALA A 1 88 ? -8.351 8.364 21.335 1.00 96.88 88 ALA A C 1
ATOM 622 O O . ALA A 1 88 ? -7.801 9.374 21.768 1.00 96.88 88 ALA A O 1
ATOM 623 N N . LEU A 1 89 ? -9.574 8.391 20.793 1.00 96.69 89 LEU A N 1
ATOM 624 C CA . LEU A 1 89 ? -10.384 9.607 20.641 1.00 96.69 89 LEU A CA 1
ATOM 625 C C . LEU A 1 89 ? -11.389 9.832 21.778 1.00 96.69 89 LEU A C 1
ATOM 627 O O . LEU A 1 89 ? -11.903 10.940 21.923 1.00 96.69 89 LEU A O 1
ATOM 631 N N . SER A 1 90 ? -11.685 8.805 22.571 1.00 85.62 90 SER A N 1
ATOM 632 C CA . SER A 1 90 ? -12.515 8.915 23.767 1.00 85.62 90 SER A CA 1
ATOM 633 C C . SER A 1 90 ? -11.675 9.470 24.918 1.00 85.62 90 SER A C 1
ATOM 635 O O . SER A 1 90 ? -11.095 8.699 25.683 1.00 85.62 90 SER A O 1
ATOM 637 N N . VAL A 1 91 ? -11.603 10.799 25.026 1.00 68.25 91 VAL A N 1
ATOM 638 C CA . VAL A 1 91 ? -11.115 11.493 26.232 1.00 68.25 91 VAL A CA 1
ATOM 639 C C . VAL A 1 91 ? -12.261 11.781 27.194 1.00 68.25 91 VAL A C 1
ATOM 641 O O . VAL A 1 91 ? -13.364 12.120 26.706 1.00 68.25 91 VAL A O 1
#

pLDDT: mean 77.52, std 18.65, range [38.28, 98.5]

Organism: NCBI:txid548579

Foldseek 3Di:
DDDDDDDDDDDDDDDPDDDDPDPPPPPDDDDDPPPPDPDPDDDDPCVCVVVVVVVVVVVVVVVVVVVVVVVCPDPVNVVVVVVVVCVVPPD

Secondary structure (DSSP, 8-state):
---------PPPP--------------PPPPPTT------PPP-TTTTHHHHHHHHHHHHHHHHHHHHHHHHTSHHHHHHHHHHHHHHH--

Sequence (91 aa):
MHTITAARLDPHPASHGADVPGADVVVPEPPAPDAAAPDRVPLDPESGLATAEYAIATIAAVGFAGLLILVLKSDTVRGLLESIITSALSV